Protein AF-A0A969PS67-F1 (afdb_monomer_lite)

pLDDT: mean 86.2, std 9.11, range [58.59, 96.81]

Foldseek 3Di:
DVVPPPVDDDDDDDDCPPPDPQSVQQVPDDDDWDDPDQQWTWDWGWGDDDPVIDIDIDIHGVVVVVVVVVVVVVLVVVLVVLLVVLVVDDDVVSVVSVVVQCPDPPRVVVDDDDPVD

Organism: NCBI:txid1237094

Secondary structure (DSSP, 8-state):
-GGGTTS--------TTS--HHHHHHHHS--PPEEEETTEEEEEEEESSGGG-EEEEEEE-HHHHHHHHHHHHHHHHHHHHHHHHHTTS-HHHHHHHHHHHHH-TTGGGT----TT-

Radius of gyration: 21.33 Å; chains: 1; bounding box: 45×31×58 Å

Sequence (117 aa):
RILQQTGGHYIIGERMHAGKKDVEEALSKRGRFQVIRENLHVKEAIVGDGEARKRYVIAYNPDEAARDRMKREQIVASIEAQIDALRQEANEAHHKKACALRAHPTYGKYVRQLKDG

Structure (mmCIF, N/CA/C/O backbone):
data_AF-A0A969PS67-F1
#
_entry.id   AF-A0A969PS67-F1
#
loop_
_atom_site.group_PDB
_atom_site.id
_atom_site.type_symbol
_atom_site.label_atom_id
_atom_site.label_alt_id
_atom_site.label_comp_id
_atom_site.label_asym_id
_atom_site.label_entity_id
_atom_site.label_seq_id
_atom_site.pdbx_PDB_ins_code
_atom_site.Cartn_x
_atom_site.Cartn_y
_atom_site.Cartn_z
_atom_site.occupancy
_atom_site.B_iso_or_equiv
_atom_site.auth_seq_id
_atom_site.auth_comp_id
_atom_site.auth_asym_id
_atom_site.auth_atom_id
_atom_site.pdbx_PDB_model_num
ATOM 1 N N . ARG A 1 1 ? -4.103 16.941 22.411 1.00 61.56 1 ARG A N 1
ATOM 2 C CA . ARG A 1 1 ? -5.185 16.104 21.831 1.00 61.56 1 ARG A CA 1
ATOM 3 C C . ARG A 1 1 ? -6.446 16.960 21.679 1.00 61.56 1 ARG A C 1
ATOM 5 O O . ARG A 1 1 ? -7.297 16.909 22.547 1.00 61.56 1 ARG A O 1
ATOM 12 N N . ILE A 1 2 ? -6.544 17.777 20.622 1.00 66.31 2 ILE A N 1
ATOM 13 C CA . ILE A 1 2 ? -7.639 18.763 20.456 1.00 66.31 2 ILE A CA 1
ATOM 14 C C . ILE A 1 2 ? -9.003 18.067 20.294 1.00 66.31 2 ILE A C 1
ATOM 16 O O . ILE A 1 2 ? -9.987 18.458 20.902 1.00 66.31 2 ILE A O 1
ATOM 20 N N . LEU A 1 3 ? -9.037 16.950 19.563 1.00 66.50 3 LEU A N 1
ATOM 21 C CA . LEU A 1 3 ? -10.275 16.247 19.201 1.00 66.50 3 LEU A CA 1
ATOM 22 C C . LEU A 1 3 ? -10.943 15.453 20.343 1.00 66.50 3 LEU A C 1
ATOM 24 O O . LEU A 1 3 ? -12.031 14.931 20.147 1.00 66.50 3 LEU A O 1
ATOM 28 N N . GLN A 1 4 ? -10.311 15.347 21.520 1.00 66.00 4 GLN A N 1
ATOM 29 C CA . GLN A 1 4 ? -10.876 14.670 22.706 1.00 66.00 4 GLN A CA 1
ATOM 30 C C . GLN A 1 4 ? -11.163 15.629 23.867 1.00 66.00 4 GLN A C 1
ATOM 32 O O . GLN A 1 4 ? -11.596 15.177 24.923 1.00 66.00 4 GLN A O 1
ATOM 37 N N . GLN A 1 5 ? -10.911 16.935 23.709 1.00 63.81 5 GLN A N 1
ATOM 38 C CA . GLN A 1 5 ? -10.979 17.898 24.818 1.00 63.81 5 GLN A CA 1
ATOM 39 C C . GLN A 1 5 ? -12.374 18.023 25.452 1.00 63.81 5 GLN A C 1
ATOM 41 O O . GLN A 1 5 ? -12.468 18.406 26.611 1.00 63.81 5 GLN A O 1
ATOM 46 N N . THR A 1 6 ? -13.438 17.655 24.736 1.00 67.94 6 THR A N 1
ATOM 47 C CA . THR A 1 6 ? -14.833 17.719 25.206 1.00 67.94 6 THR A CA 1
ATOM 48 C C . THR A 1 6 ? -15.482 16.345 25.405 1.00 67.94 6 THR A C 1
ATOM 50 O O . THR A 1 6 ? -16.703 16.243 25.450 1.00 67.94 6 THR A O 1
ATOM 53 N N . GLY A 1 7 ? -14.695 15.264 25.495 1.00 67.94 7 GLY A N 1
ATOM 54 C CA . GLY A 1 7 ? -15.232 13.907 25.694 1.00 67.94 7 GLY A CA 1
ATOM 55 C C . GLY A 1 7 ? -15.972 13.324 24.480 1.00 67.94 7 GLY A C 1
ATOM 56 O O . GLY A 1 7 ? -16.572 12.258 24.581 1.00 67.94 7 GLY A O 1
ATOM 57 N N . GLY A 1 8 ? -15.922 13.994 23.325 1.00 73.56 8 GLY A N 1
ATOM 58 C CA . GLY A 1 8 ? -16.515 13.506 22.084 1.00 73.56 8 GLY A CA 1
ATOM 59 C C . GLY A 1 8 ? -15.761 12.310 21.494 1.00 73.56 8 GLY A C 1
ATOM 60 O O . GLY A 1 8 ? -14.528 12.267 21.476 1.00 73.56 8 GLY A O 1
ATOM 61 N N . HIS A 1 9 ? -16.511 11.343 20.965 1.00 79.25 9 HIS A N 1
ATOM 62 C CA . HIS A 1 9 ? -15.962 10.284 20.122 1.00 79.25 9 HIS A CA 1
ATOM 63 C C . HIS A 1 9 ? -15.771 10.803 18.694 1.00 79.25 9 HIS A C 1
ATOM 65 O O . HIS A 1 9 ? -16.635 11.492 18.158 1.00 79.25 9 HIS A O 1
ATOM 71 N N . TYR A 1 10 ? -14.652 10.451 18.061 1.00 82.94 10 TYR A N 1
ATOM 72 C CA . TYR A 1 10 ? -14.362 10.830 16.682 1.00 82.94 10 TYR A CA 1
ATOM 73 C C . TYR A 1 10 ? -13.912 9.619 15.865 1.00 82.94 10 TYR A C 1
ATOM 75 O O . TYR A 1 10 ? -13.326 8.672 16.393 1.00 82.94 10 TYR A O 1
ATOM 83 N N . ILE A 1 11 ? -14.137 9.689 14.554 1.00 83.94 11 ILE A N 1
ATOM 84 C CA . ILE A 1 11 ? -13.549 8.788 13.561 1.00 83.94 11 ILE A CA 1
ATOM 85 C C . ILE A 1 11 ? -12.783 9.664 12.573 1.00 83.94 11 ILE A C 1
ATOM 87 O O . ILE A 1 11 ? -13.311 10.661 12.089 1.00 83.94 11 ILE A O 1
ATOM 91 N N . ILE A 1 12 ? -11.529 9.311 12.292 1.00 85.88 12 ILE A N 1
ATOM 92 C CA . ILE A 1 12 ? -10.685 10.002 11.311 1.00 85.88 12 ILE A CA 1
ATOM 93 C C . ILE A 1 12 ? -10.281 8.996 10.243 1.00 85.88 12 ILE A C 1
ATOM 95 O O . ILE A 1 12 ? -9.854 7.886 10.562 1.00 85.88 12 ILE A O 1
ATOM 99 N N . GLY A 1 13 ? -10.385 9.406 8.981 1.00 86.81 13 GLY A N 1
ATOM 100 C CA . GLY A 1 13 ? -9.782 8.682 7.870 1.00 86.81 13 GLY A CA 1
ATOM 101 C C . GLY A 1 13 ? -8.287 8.981 7.784 1.00 86.81 13 GLY A C 1
ATOM 102 O O . GLY A 1 13 ? -7.890 10.138 7.661 1.00 86.81 13 GLY A O 1
ATOM 103 N N . GLU A 1 14 ? -7.457 7.943 7.822 1.00 86.69 14 GLU A N 1
ATOM 104 C CA . GLU A 1 14 ? -6.014 8.040 7.589 1.00 86.69 14 GLU A CA 1
ATOM 105 C C . GLU A 1 14 ? -5.662 7.356 6.265 1.00 86.69 14 GLU A C 1
ATOM 107 O O . GLU A 1 14 ? -6.161 6.270 5.960 1.00 86.69 14 GLU A O 1
ATOM 112 N N . ARG A 1 15 ? -4.784 7.974 5.465 1.00 87.06 15 ARG A N 1
ATOM 113 C CA . ARG A 1 15 ? -4.262 7.315 4.256 1.00 87.06 15 ARG A CA 1
ATOM 114 C C . ARG A 1 15 ? -3.363 6.152 4.676 1.00 87.06 15 ARG A C 1
ATOM 116 O O . ARG A 1 15 ? -2.468 6.348 5.493 1.00 87.06 15 ARG A O 1
ATOM 123 N N . MET A 1 16 ? -3.530 4.982 4.056 1.00 85.62 16 MET A N 1
ATOM 124 C CA . MET A 1 16 ? -2.707 3.798 4.362 1.00 85.62 16 MET A CA 1
ATOM 125 C C . MET A 1 16 ? -1.204 4.060 4.173 1.00 85.62 16 MET A C 1
ATOM 127 O O . MET A 1 16 ? -0.392 3.627 4.980 1.00 85.62 16 MET A O 1
ATOM 131 N N . HIS A 1 17 ? -0.837 4.843 3.154 1.00 83.00 17 HIS A N 1
ATOM 132 C CA . HIS A 1 17 ? 0.548 5.224 2.854 1.00 83.00 17 HIS A CA 1
ATOM 133 C C . HIS A 1 17 ? 0.893 6.645 3.332 1.00 83.00 17 HIS A C 1
ATOM 135 O O . HIS A 1 17 ? 1.569 7.396 2.634 1.00 83.00 17 HIS A O 1
ATOM 141 N N . ALA A 1 18 ? 0.392 7.057 4.500 1.00 82.62 18 ALA A N 1
ATOM 142 C CA . ALA A 1 18 ? 0.681 8.383 5.056 1.00 82.62 18 ALA A CA 1
ATOM 143 C C . ALA A 1 18 ? 2.112 8.542 5.613 1.00 82.62 18 ALA A C 1
ATOM 145 O O . ALA A 1 18 ? 2.480 9.662 5.960 1.00 82.62 18 ALA A O 1
ATOM 146 N N . GLY A 1 19 ? 2.891 7.459 5.746 1.00 83.50 19 GLY A N 1
ATOM 147 C CA . GLY A 1 19 ? 4.216 7.475 6.391 1.00 83.50 19 GLY A CA 1
ATOM 148 C C . GLY A 1 19 ? 4.162 7.726 7.905 1.00 83.50 19 GLY A C 1
ATOM 149 O O . GLY A 1 19 ? 5.135 8.168 8.512 1.00 83.50 19 GLY A O 1
ATOM 150 N N . LYS A 1 20 ? 2.994 7.511 8.523 1.00 87.75 20 LYS A N 1
ATOM 151 C CA . LYS A 1 20 ? 2.795 7.633 9.971 1.00 87.75 20 LYS A CA 1
ATOM 152 C C . LYS A 1 20 ? 3.065 6.280 10.625 1.00 87.75 20 LYS A C 1
ATOM 154 O O . LYS A 1 20 ? 2.380 5.312 10.299 1.00 87.75 20 LYS A O 1
ATOM 159 N N . LYS A 1 21 ? 3.968 6.248 11.612 1.00 87.81 21 LYS A N 1
ATOM 160 C CA . LYS A 1 21 ? 4.327 5.029 12.363 1.00 87.81 21 LYS A CA 1
ATOM 161 C C . LYS A 1 21 ? 3.105 4.288 12.917 1.00 87.81 21 LYS A C 1
ATOM 163 O O . LYS A 1 21 ? 2.999 3.082 12.743 1.00 87.81 21 LYS A O 1
ATOM 168 N N . ASP A 1 22 ? 2.144 5.012 13.494 1.00 87.94 22 ASP A N 1
ATOM 169 C CA . ASP A 1 22 ? 0.931 4.405 14.059 1.00 87.94 22 ASP A CA 1
ATOM 170 C C . ASP A 1 22 ? 0.075 3.683 12.999 1.00 87.94 22 ASP A C 1
ATOM 172 O O . ASP A 1 22 ? -0.522 2.646 13.277 1.00 87.94 22 ASP A O 1
ATOM 176 N N . VAL A 1 23 ? 0.012 4.222 11.774 1.00 88.50 23 VAL A N 1
ATOM 177 C CA . VAL A 1 23 ? -0.745 3.615 10.665 1.00 88.50 23 VAL A CA 1
ATOM 178 C C . VAL A 1 23 ? -0.031 2.358 10.170 1.00 88.50 23 VAL A C 1
ATOM 180 O O . VAL A 1 23 ? -0.674 1.335 9.950 1.00 88.50 23 VAL A O 1
ATOM 183 N N . GLU A 1 24 ? 1.294 2.410 10.044 1.00 90.06 24 GLU A N 1
ATOM 184 C CA . GLU A 1 24 ? 2.114 1.255 9.663 1.00 90.06 24 GLU A CA 1
ATOM 185 C C . GLU A 1 24 ?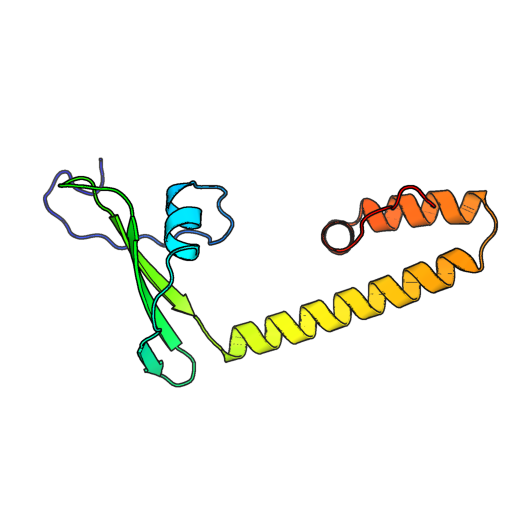 2.027 0.130 10.703 1.00 90.06 24 GLU A C 1
ATOM 187 O O . GLU A 1 24 ? 1.860 -1.039 10.339 1.00 90.06 24 GLU A O 1
ATOM 192 N N . GLU A 1 25 ? 2.051 0.470 11.996 1.00 90.81 25 GLU A N 1
ATOM 193 C CA . GLU A 1 25 ? 1.851 -0.495 13.078 1.00 90.81 25 GLU A CA 1
ATOM 194 C C . GLU A 1 25 ? 0.450 -1.116 13.004 1.00 90.81 25 GLU A C 1
ATOM 196 O O . GLU A 1 25 ? 0.322 -2.340 13.049 1.00 90.81 25 GLU A O 1
ATOM 201 N N . ALA A 1 26 ? -0.600 -0.304 12.828 1.00 90.94 26 ALA A N 1
ATOM 202 C CA . ALA A 1 26 ? -1.970 -0.800 12.696 1.00 90.94 26 ALA A CA 1
ATOM 203 C C . ALA A 1 26 ? -2.111 -1.793 11.531 1.00 90.94 26 ALA A C 1
ATOM 205 O O . ALA A 1 26 ? -2.701 -2.864 11.699 1.00 90.94 26 ALA A O 1
ATOM 206 N N . LEU A 1 27 ? -1.551 -1.460 10.362 1.00 90.62 27 LEU A N 1
ATOM 207 C CA . LEU A 1 27 ? -1.587 -2.311 9.169 1.00 90.62 27 LEU A CA 1
ATOM 208 C C . LEU A 1 27 ? -0.807 -3.619 9.367 1.00 90.62 27 LEU A C 1
ATOM 210 O O . LEU A 1 27 ? -1.255 -4.668 8.898 1.00 90.62 27 LEU A O 1
ATOM 214 N N . SER A 1 28 ? 0.303 -3.576 10.109 1.00 90.31 28 SER A N 1
ATOM 215 C CA . SER A 1 28 ? 1.158 -4.738 10.389 1.00 90.31 28 SER A CA 1
ATOM 216 C C . SER A 1 28 ? 0.551 -5.717 11.400 1.00 90.31 28 SER A C 1
ATOM 218 O O . SER A 1 28 ? 0.940 -6.887 11.440 1.00 90.31 28 SER A O 1
ATOM 220 N N . LYS A 1 29 ? -0.419 -5.289 12.221 1.00 90.19 29 LYS A N 1
ATOM 221 C CA . LYS A 1 29 ? -1.063 -6.184 13.194 1.00 90.19 29 LYS A CA 1
ATOM 222 C C . LYS A 1 29 ? -1.878 -7.263 12.490 1.00 90.19 29 LYS A C 1
ATOM 224 O O . LYS A 1 29 ? -2.874 -6.997 11.812 1.00 90.19 29 LYS A O 1
ATOM 229 N N . ARG A 1 30 ? -1.470 -8.518 12.688 1.00 89.31 30 ARG A N 1
ATOM 230 C CA . ARG A 1 30 ? -2.215 -9.699 12.237 1.00 89.31 30 ARG A CA 1
ATOM 231 C C . ARG A 1 30 ? -3.579 -9.775 12.928 1.00 89.31 30 ARG A C 1
ATOM 233 O O . ARG A 1 30 ? -3.702 -9.458 14.106 1.00 89.31 30 ARG A O 1
ATOM 240 N N . GLY A 1 31 ? -4.591 -10.231 12.203 1.00 89.31 31 GLY A N 1
ATOM 241 C CA . GLY A 1 31 ? -5.941 -10.403 12.730 1.00 89.31 31 GLY A CA 1
ATOM 242 C C . GLY A 1 31 ? -6.907 -10.812 11.628 1.00 89.31 31 GLY A C 1
ATOM 243 O O . GLY A 1 31 ? -6.628 -10.599 10.447 1.00 89.31 31 GLY A O 1
ATOM 244 N N . ARG A 1 32 ? -8.026 -11.423 12.017 1.00 93.31 32 ARG A N 1
ATOM 245 C CA . ARG A 1 32 ? -9.071 -11.840 11.077 1.00 93.31 32 ARG A CA 1
ATOM 246 C C . ARG A 1 32 ? -9.926 -10.639 10.689 1.00 93.31 32 ARG A C 1
ATOM 248 O O . ARG A 1 32 ? -10.249 -9.811 11.538 1.00 93.31 32 ARG A O 1
ATOM 255 N N . PHE A 1 33 ? -10.295 -10.573 9.417 1.00 94.62 33 PHE A N 1
ATOM 256 C CA . PHE A 1 33 ? -11.316 -9.645 8.955 1.00 94.62 33 PHE A CA 1
ATOM 257 C C . PHE A 1 33 ? -12.702 -10.242 9.199 1.00 94.62 33 PHE A C 1
ATOM 259 O O . PHE A 1 33 ? -12.924 -11.426 8.952 1.00 94.62 33 PHE A O 1
ATOM 266 N N . GLN A 1 34 ? -13.626 -9.415 9.671 1.00 95.25 34 GLN A N 1
ATOM 267 C CA . GLN A 1 34 ? -15.048 -9.719 9.714 1.00 95.25 34 GLN A CA 1
ATOM 268 C C . GLN A 1 34 ? -15.691 -9.251 8.410 1.00 95.25 34 GLN A C 1
ATOM 270 O O . GLN A 1 34 ? -15.474 -8.118 7.978 1.00 95.25 34 GLN A O 1
ATOM 275 N N . VAL A 1 35 ? -16.471 -10.124 7.779 1.00 95.12 35 VAL A N 1
ATOM 276 C CA . VAL A 1 35 ? -17.211 -9.805 6.555 1.00 95.12 35 VAL A CA 1
ATOM 277 C C . VAL A 1 35 ? -18.505 -9.110 6.963 1.00 95.12 35 VAL A C 1
ATOM 279 O O . VAL A 1 35 ? -19.383 -9.738 7.546 1.00 95.12 35 VAL A O 1
ATOM 282 N N . ILE A 1 36 ? -18.606 -7.806 6.702 1.00 94.31 36 ILE A N 1
ATOM 283 C CA . ILE A 1 36 ? -19.835 -7.035 6.952 1.00 94.31 36 ILE A CA 1
ATOM 284 C C . ILE A 1 36 ? -20.747 -7.114 5.727 1.00 94.31 36 ILE A C 1
ATOM 286 O O . ILE A 1 36 ? -21.962 -7.237 5.849 1.00 94.31 36 ILE A O 1
ATOM 290 N N . ARG A 1 37 ? -20.138 -7.029 4.541 1.00 93.25 37 ARG A N 1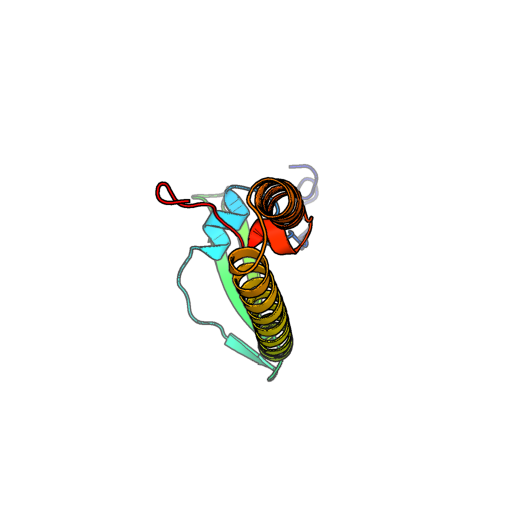
ATOM 291 C CA . ARG A 1 37 ? -20.747 -7.227 3.222 1.00 93.25 37 ARG A CA 1
ATOM 292 C C . ARG A 1 37 ? -19.716 -7.890 2.315 1.00 93.25 37 ARG A C 1
ATOM 294 O O . ARG A 1 37 ? -18.528 -7.857 2.630 1.00 93.25 37 ARG A O 1
ATOM 301 N N . GLU A 1 38 ? -20.156 -8.412 1.177 1.00 90.25 38 GLU A N 1
ATOM 302 C CA . GLU A 1 38 ? -19.276 -9.026 0.168 1.00 90.25 38 GLU A CA 1
ATOM 303 C C . GLU A 1 38 ? -18.127 -8.096 -0.254 1.00 90.25 38 GLU A C 1
ATOM 305 O O . GLU A 1 38 ? -16.993 -8.534 -0.398 1.00 90.25 38 GLU A O 1
ATOM 310 N N . ASN A 1 39 ? -18.393 -6.790 -0.343 1.00 91.50 39 ASN A N 1
ATOM 311 C CA . ASN A 1 39 ? -17.421 -5.766 -0.724 1.00 91.50 39 ASN A CA 1
ATOM 312 C C . ASN A 1 39 ? -16.803 -5.000 0.465 1.00 91.50 39 ASN A C 1
ATOM 314 O O . ASN A 1 39 ? -16.115 -3.997 0.262 1.00 91.50 39 ASN A O 1
ATOM 318 N N . LEU A 1 40 ? -17.065 -5.413 1.713 1.00 94.50 40 LEU A N 1
ATOM 319 C CA . LEU A 1 40 ? -16.582 -4.707 2.901 1.00 94.50 40 LEU A CA 1
ATOM 320 C C . LEU A 1 40 ? -16.203 -5.666 4.027 1.00 94.50 40 LEU A C 1
ATOM 322 O O . LEU A 1 40 ? -17.040 -6.164 4.786 1.00 94.50 40 LEU A O 1
ATOM 326 N N . HIS A 1 41 ? -14.900 -5.848 4.173 1.00 94.81 41 HIS A N 1
ATOM 327 C CA . HIS A 1 41 ? -14.270 -6.613 5.232 1.00 94.81 41 HIS A CA 1
ATOM 328 C C . HIS A 1 41 ? -13.620 -5.654 6.227 1.00 94.81 41 HIS A C 1
ATOM 330 O O . HIS A 1 41 ? -12.895 -4.743 5.833 1.00 94.81 41 HIS A O 1
ATOM 336 N N . VAL A 1 42 ? -13.837 -5.854 7.523 1.00 95.25 42 VAL A N 1
ATOM 337 C CA . VAL A 1 42 ? -13.334 -4.948 8.562 1.00 95.25 42 VAL A CA 1
ATOM 338 C C . VAL A 1 42 ? -12.475 -5.698 9.571 1.00 95.25 42 VAL A C 1
ATOM 340 O O . VAL A 1 42 ? -12.844 -6.771 10.040 1.00 95.25 42 VAL A O 1
ATOM 343 N N . LYS A 1 43 ? -11.322 -5.132 9.924 1.00 94.38 43 LYS A N 1
ATOM 344 C CA . LYS A 1 43 ? -10.448 -5.625 10.994 1.00 94.38 43 LYS A CA 1
ATOM 345 C C . LYS A 1 43 ? -10.148 -4.498 11.967 1.00 94.38 43 LYS A C 1
ATOM 347 O O . LYS A 1 43 ? -9.847 -3.381 11.554 1.00 94.38 43 LYS A O 1
ATOM 352 N N . GLU A 1 44 ? -10.153 -4.811 13.252 1.00 93.38 44 GLU A N 1
ATOM 353 C CA . GLU A 1 44 ? -9.732 -3.872 14.286 1.00 93.38 44 GLU A CA 1
ATOM 354 C C . GLU A 1 44 ? -8.269 -4.095 14.672 1.00 93.38 44 GLU A C 1
ATOM 356 O O . GLU A 1 44 ? -7.812 -5.231 14.810 1.00 93.38 44 GLU A O 1
ATOM 361 N N . ALA A 1 45 ? -7.535 -3.001 14.855 1.00 92.81 45 ALA A N 1
ATOM 362 C CA . ALA A 1 45 ? -6.163 -3.003 15.343 1.00 92.81 45 ALA A CA 1
ATOM 363 C C . ALA A 1 45 ? -6.010 -1.940 16.434 1.00 92.81 45 ALA A C 1
ATOM 365 O O . ALA A 1 45 ? -6.412 -0.794 16.259 1.00 92.81 45 ALA A O 1
ATOM 366 N N . ILE A 1 46 ? -5.422 -2.311 17.569 1.00 91.00 46 ILE A N 1
ATOM 367 C CA . ILE A 1 46 ? -5.127 -1.379 18.662 1.00 91.00 46 ILE A CA 1
ATOM 368 C C . ILE A 1 46 ? -3.628 -1.094 18.642 1.00 91.00 46 ILE A C 1
ATOM 370 O O . ILE A 1 46 ? -2.831 -2.031 18.681 1.00 91.00 46 ILE A O 1
ATOM 374 N N . VAL A 1 47 ? -3.256 0.181 18.565 1.00 89.94 47 VAL A N 1
ATOM 375 C CA . VAL A 1 47 ? -1.870 0.669 18.492 1.00 89.94 47 VAL A CA 1
ATOM 376 C C . VAL A 1 47 ? -1.518 1.444 19.758 1.00 89.94 47 VAL A C 1
ATOM 378 O O . VAL A 1 47 ? -2.305 2.285 20.202 1.00 89.94 47 VAL A O 1
ATOM 381 N N . GLY A 1 48 ? -0.332 1.175 20.306 1.00 85.81 48 GLY A N 1
ATOM 382 C CA . GLY A 1 48 ? 0.149 1.730 21.572 1.00 85.81 48 GLY A CA 1
ATOM 383 C C . GLY A 1 48 ? -0.416 1.050 22.825 1.00 85.81 48 GLY A C 1
ATOM 384 O O . GLY A 1 48 ? -1.313 0.207 22.753 1.00 85.81 48 GLY A O 1
ATOM 385 N N . ASP A 1 49 ? 0.105 1.472 23.977 1.00 79.38 49 ASP A N 1
ATOM 386 C CA . ASP A 1 49 ? -0.167 0.881 25.290 1.00 79.38 49 ASP A CA 1
ATOM 387 C C . ASP A 1 49 ? -0.912 1.847 26.233 1.00 79.38 49 ASP A C 1
ATOM 389 O O . ASP A 1 49 ? -0.897 3.071 26.063 1.00 79.38 49 ASP A O 1
ATOM 393 N N . GLY A 1 50 ? -1.576 1.286 27.250 1.00 78.75 50 GLY A N 1
ATOM 394 C CA . GLY A 1 50 ? -2.253 2.042 28.313 1.00 78.75 50 GLY A CA 1
ATOM 395 C C . GLY A 1 50 ? -3.430 2.912 27.842 1.00 78.75 50 GLY A C 1
ATOM 396 O O . GLY A 1 50 ? -4.093 2.620 26.845 1.00 78.75 50 GLY A O 1
ATOM 397 N N . GLU A 1 51 ? -3.695 4.007 28.565 1.00 74.94 51 GLU A N 1
ATOM 398 C CA . GLU A 1 51 ? -4.743 4.999 28.240 1.00 74.94 51 GLU A CA 1
ATOM 399 C C . GLU A 1 51 ? -4.508 5.726 26.907 1.00 74.94 51 GLU A C 1
ATOM 401 O O . GLU A 1 51 ? -5.423 6.324 26.332 1.00 74.94 51 GLU A O 1
ATOM 406 N N . ALA A 1 52 ? -3.281 5.680 26.384 1.00 78.25 52 ALA A N 1
ATOM 407 C CA . ALA A 1 52 ? -2.935 6.364 25.151 1.00 78.25 52 ALA A CA 1
ATOM 408 C C . ALA A 1 52 ? -3.273 5.565 23.881 1.00 78.25 52 ALA A C 1
ATOM 410 O O . ALA A 1 52 ? -3.151 6.129 22.787 1.00 78.25 52 ALA A O 1
ATOM 411 N N . ARG A 1 53 ? -3.715 4.306 24.014 1.00 84.94 53 ARG A N 1
ATOM 412 C CA . ARG A 1 53 ? -3.973 3.399 22.890 1.00 84.94 53 ARG A CA 1
ATOM 413 C C . ARG A 1 53 ? -4.988 3.960 21.893 1.00 84.94 53 ARG A C 1
ATOM 415 O O . ARG A 1 53 ? -6.023 4.516 22.265 1.00 84.94 53 ARG A O 1
ATOM 422 N N . LYS A 1 54 ? -4.708 3.774 20.605 1.00 87.50 54 LYS A N 1
ATOM 423 C CA . LYS A 1 54 ? -5.576 4.183 19.494 1.00 87.50 54 LYS A CA 1
ATOM 424 C C . LYS A 1 54 ? -6.202 2.953 18.855 1.00 87.50 54 LYS A C 1
ATOM 426 O O . LYS A 1 54 ? -5.499 2.004 18.513 1.00 87.50 54 LYS A O 1
ATOM 431 N N . ARG A 1 55 ? -7.522 2.979 18.667 1.00 89.62 55 ARG A N 1
ATOM 432 C CA . ARG A 1 55 ? -8.253 1.954 17.914 1.00 89.62 55 ARG A CA 1
ATOM 433 C C . ARG A 1 55 ? -8.317 2.363 16.447 1.00 89.62 55 ARG A C 1
ATOM 435 O O . ARG A 1 55 ? -8.872 3.406 16.118 1.00 89.62 55 ARG A O 1
ATOM 442 N N . TYR A 1 56 ? -7.764 1.522 15.588 1.00 91.19 56 TYR A N 1
ATOM 443 C CA . TYR A 1 56 ? -7.851 1.613 14.141 1.00 91.19 56 TYR A CA 1
ATOM 444 C C . TYR A 1 56 ? -8.862 0.598 13.622 1.00 91.19 56 TYR A C 1
ATOM 446 O O . TYR A 1 56 ? -8.884 -0.558 14.048 1.00 91.19 56 TYR A O 1
ATOM 454 N N . VAL A 1 57 ? -9.673 1.042 12.669 1.00 92.19 57 VAL A N 1
ATOM 455 C CA . VAL A 1 57 ? -10.602 0.200 11.921 1.00 92.19 57 VAL A CA 1
ATOM 456 C C . VAL A 1 57 ? -10.093 0.144 10.487 1.00 92.19 57 VAL A C 1
ATOM 458 O O . VAL A 1 57 ? -10.067 1.154 9.788 1.00 92.19 57 VAL A O 1
ATOM 461 N N . ILE A 1 58 ? -9.635 -1.029 10.068 1.00 92.50 58 ILE A N 1
ATOM 462 C CA . ILE A 1 58 ? -9.106 -1.272 8.729 1.00 92.50 58 ILE A CA 1
ATOM 463 C C . ILE A 1 58 ? -10.245 -1.825 7.886 1.00 92.50 58 ILE A C 1
ATOM 465 O O . ILE A 1 58 ? -10.695 -2.947 8.117 1.00 92.50 58 ILE A O 1
ATOM 469 N N . ALA A 1 59 ? -10.691 -1.037 6.914 1.00 92.31 59 ALA A N 1
ATOM 470 C CA . ALA A 1 59 ? -11.662 -1.452 5.913 1.00 92.31 59 ALA A CA 1
ATOM 471 C C . ALA A 1 59 ? -10.932 -1.958 4.663 1.00 92.31 59 ALA A C 1
ATOM 473 O O . ALA A 1 59 ? -10.109 -1.252 4.081 1.00 92.31 59 ALA A O 1
ATOM 474 N N . TYR A 1 60 ? -11.235 -3.187 4.264 1.00 92.94 60 TYR A N 1
ATOM 475 C CA . TYR A 1 60 ? -10.730 -3.843 3.069 1.00 92.94 60 TYR A CA 1
ATOM 476 C C . TYR A 1 60 ? -11.899 -4.132 2.129 1.00 92.94 60 TYR A C 1
ATOM 478 O O . TYR A 1 60 ? -12.877 -4.763 2.527 1.00 92.94 60 TYR A O 1
ATOM 486 N N . ASN A 1 61 ? -11.793 -3.669 0.886 1.00 94.31 61 ASN A N 1
ATOM 487 C CA . ASN A 1 61 ? -12.756 -3.962 -0.168 1.00 94.31 61 ASN A CA 1
ATOM 488 C C . ASN A 1 61 ? -12.111 -4.953 -1.157 1.00 94.31 61 ASN A C 1
ATOM 490 O O . ASN A 1 61 ? -11.175 -4.555 -1.859 1.00 94.31 61 ASN A O 1
ATOM 494 N N . PRO A 1 62 ? -12.561 -6.223 -1.209 1.00 93.94 62 PRO A N 1
ATOM 495 C CA . PRO A 1 62 ? -11.977 -7.229 -2.095 1.00 93.94 62 PRO A CA 1
ATOM 496 C C . PRO A 1 62 ? -12.130 -6.889 -3.585 1.00 93.94 62 PRO A C 1
ATOM 498 O O . PRO A 1 62 ? -11.200 -7.143 -4.350 1.00 93.94 62 PRO A O 1
ATOM 501 N N . ASP A 1 63 ? -13.228 -6.253 -3.998 1.00 94.44 63 ASP A N 1
ATOM 502 C CA . ASP A 1 63 ? -13.476 -5.902 -5.404 1.00 94.44 63 ASP A CA 1
ATOM 503 C C . ASP A 1 63 ? -12.536 -4.795 -5.885 1.00 94.44 63 ASP A C 1
ATOM 505 O O . ASP A 1 63 ? -12.012 -4.833 -7.000 1.00 94.44 63 ASP A O 1
ATOM 509 N N . GLU A 1 64 ? -12.316 -3.783 -5.040 1.00 93.50 64 GLU A N 1
ATOM 510 C CA . GLU A 1 64 ? -11.339 -2.728 -5.324 1.00 93.50 64 GLU A CA 1
ATOM 511 C C . GLU A 1 64 ? -9.921 -3.304 -5.320 1.00 93.50 64 GLU A C 1
ATOM 513 O O . GLU A 1 64 ? -9.137 -3.021 -6.219 1.00 93.50 64 GLU A O 1
ATOM 518 N N . ALA A 1 65 ? -9.611 -4.201 -4.379 1.00 93.25 65 ALA A N 1
ATOM 519 C CA . ALA A 1 65 ? -8.311 -4.860 -4.329 1.00 93.25 65 ALA A CA 1
ATOM 520 C C . ALA A 1 65 ? -8.033 -5.721 -5.574 1.00 93.25 65 ALA A C 1
ATOM 522 O O . ALA A 1 65 ? -6.892 -5.766 -6.044 1.00 93.25 65 ALA A O 1
ATOM 523 N N . ALA A 1 66 ? -9.053 -6.387 -6.124 1.00 95.38 66 ALA A N 1
ATOM 524 C CA . ALA A 1 66 ? -8.950 -7.128 -7.377 1.00 95.38 66 ALA A CA 1
ATOM 525 C C . ALA A 1 66 ? -8.698 -6.187 -8.566 1.00 95.38 66 ALA A C 1
ATOM 527 O O . ALA A 1 66 ? -7.776 -6.425 -9.349 1.00 95.38 66 ALA A O 1
ATOM 528 N N . ARG A 1 67 ? -9.438 -5.075 -8.661 1.00 95.50 67 ARG A N 1
ATOM 529 C CA . ARG A 1 67 ? -9.222 -4.045 -9.694 1.00 95.50 67 ARG A CA 1
ATOM 530 C C . ARG A 1 67 ? -7.822 -3.433 -9.612 1.00 95.50 67 ARG A C 1
ATOM 532 O O . ARG A 1 67 ? -7.129 -3.340 -10.626 1.00 95.50 67 ARG A O 1
ATOM 539 N N . ASP A 1 68 ? -7.362 -3.105 -8.409 1.00 94.19 68 ASP A N 1
ATOM 540 C CA . ASP A 1 68 ? -6.006 -2.616 -8.162 1.00 94.19 68 ASP A CA 1
ATOM 541 C C . ASP A 1 68 ? -4.941 -3.655 -8.531 1.00 94.19 68 ASP A C 1
ATOM 543 O O . ASP A 1 68 ? -3.875 -3.301 -9.040 1.00 94.19 68 ASP A O 1
ATOM 547 N N . ARG A 1 69 ? -5.199 -4.949 -8.301 1.00 95.12 69 ARG A N 1
ATOM 548 C CA . ARG A 1 69 ? -4.304 -6.032 -8.734 1.00 95.12 69 ARG A CA 1
ATOM 549 C C . ARG A 1 69 ? -4.190 -6.076 -10.256 1.00 95.12 69 ARG A C 1
ATOM 551 O O . ARG A 1 69 ? -3.072 -6.010 -10.756 1.00 95.12 69 ARG A O 1
ATOM 558 N N . MET A 1 70 ? -5.314 -6.104 -10.971 1.00 96.81 70 MET A N 1
ATOM 559 C CA . MET A 1 70 ? -5.330 -6.128 -12.439 1.00 96.81 70 MET A CA 1
ATOM 560 C C . MET A 1 70 ? -4.605 -4.917 -13.031 1.00 96.81 70 MET A C 1
ATOM 562 O O . MET A 1 70 ? -3.798 -5.045 -13.948 1.00 96.81 70 MET A O 1
ATOM 566 N N . LYS A 1 71 ? -4.833 -3.726 -12.469 1.00 95.25 71 LYS A N 1
ATOM 567 C CA . LYS A 1 71 ? -4.147 -2.508 -12.907 1.00 95.25 71 LYS A CA 1
ATOM 568 C C . LYS A 1 71 ? -2.637 -2.591 -12.686 1.00 95.25 71 LYS A C 1
ATOM 570 O O . LYS A 1 71 ? -1.867 -2.165 -13.544 1.00 95.25 71 LYS A O 1
ATOM 575 N N . ARG A 1 72 ? -2.199 -3.142 -11.549 1.00 94.75 72 ARG A N 1
ATOM 576 C CA . ARG A 1 72 ? -0.772 -3.379 -11.286 1.00 94.75 72 ARG A CA 1
ATOM 577 C C . ARG A 1 72 ? -0.172 -4.378 -12.267 1.00 94.75 72 ARG A C 1
ATOM 579 O O . ARG A 1 72 ? 0.914 -4.117 -12.765 1.00 94.75 72 ARG A O 1
ATOM 586 N N . GLU A 1 73 ? -0.872 -5.462 -12.578 1.00 96.25 73 GLU A N 1
ATOM 587 C CA . GLU A 1 73 ? -0.429 -6.451 -13.570 1.00 96.25 73 GLU A CA 1
ATOM 588 C C . GLU A 1 73 ? -0.257 -5.823 -14.958 1.00 96.25 73 GLU A C 1
ATOM 590 O O . GLU A 1 73 ? 0.779 -6.009 -15.586 1.00 96.25 73 GLU A O 1
ATOM 595 N N . GLN A 1 74 ? -1.207 -4.996 -15.401 1.00 96.00 74 GLN A N 1
ATOM 596 C CA . GLN A 1 74 ? -1.099 -4.263 -16.669 1.00 96.00 74 GLN A CA 1
ATOM 597 C C . GLN A 1 74 ? 0.091 -3.296 -16.692 1.00 96.00 74 GLN A C 1
ATOM 599 O O . GLN A 1 74 ? 0.788 -3.184 -17.700 1.00 96.00 74 GLN A O 1
ATOM 604 N N . ILE A 1 75 ? 0.336 -2.595 -15.580 1.00 94.38 75 ILE A N 1
ATOM 605 C CA . ILE A 1 75 ? 1.498 -1.712 -15.440 1.00 94.38 75 ILE A CA 1
ATOM 606 C C . ILE A 1 75 ? 2.793 -2.521 -15.552 1.00 94.38 75 ILE A C 1
ATOM 608 O O . ILE A 1 75 ? 3.685 -2.116 -16.289 1.00 94.38 75 ILE A O 1
ATOM 612 N N . VAL A 1 76 ? 2.888 -3.656 -14.855 1.00 95.06 76 VAL A N 1
ATOM 613 C CA . VAL A 1 76 ? 4.069 -4.528 -14.900 1.00 95.06 76 VAL A CA 1
ATOM 614 C C . VAL A 1 76 ? 4.295 -5.064 -16.313 1.00 95.06 76 VAL A C 1
ATOM 616 O O . VAL A 1 76 ? 5.393 -4.898 -16.829 1.00 95.06 76 VAL A O 1
ATOM 619 N N . ALA A 1 77 ? 3.262 -5.572 -16.986 1.00 95.75 77 ALA A N 1
ATOM 620 C CA . ALA A 1 77 ? 3.376 -6.064 -18.361 1.00 95.75 77 ALA A CA 1
ATOM 621 C C . ALA A 1 77 ? 3.838 -4.969 -19.346 1.00 95.75 77 ALA A C 1
ATOM 623 O O . ALA A 1 77 ? 4.678 -5.206 -20.212 1.00 95.75 77 ALA A O 1
ATOM 624 N N . SER A 1 78 ? 3.331 -3.739 -19.196 1.00 93.62 78 SER A N 1
ATOM 625 C CA . SER A 1 78 ? 3.772 -2.583 -19.993 1.00 93.62 78 SER A CA 1
ATOM 626 C C . SER A 1 78 ? 5.243 -2.230 -19.745 1.00 93.62 78 SER A C 1
ATOM 628 O O . SER A 1 78 ? 5.964 -1.854 -20.670 1.00 93.62 78 SER A O 1
ATOM 630 N N . ILE A 1 79 ? 5.697 -2.346 -18.496 1.00 93.00 79 ILE A N 1
ATOM 631 C CA . ILE A 1 79 ? 7.091 -2.113 -18.116 1.00 93.00 79 ILE A CA 1
ATOM 632 C C . ILE A 1 79 ? 7.993 -3.204 -18.692 1.00 93.00 79 ILE A C 1
ATOM 634 O O . ILE A 1 79 ? 9.031 -2.872 -19.253 1.00 93.00 79 ILE A O 1
ATOM 638 N N . GLU A 1 80 ? 7.603 -4.474 -18.588 1.00 92.25 80 GLU A N 1
ATOM 639 C CA . GLU A 1 80 ? 8.347 -5.609 -19.146 1.00 92.25 80 GLU A CA 1
ATOM 640 C C . GLU A 1 80 ? 8.534 -5.450 -20.659 1.00 92.25 80 GLU A C 1
ATOM 642 O O . GLU A 1 80 ? 9.665 -5.483 -21.140 1.00 92.25 80 GLU A O 1
ATOM 647 N N . ALA A 1 81 ? 7.460 -5.138 -21.393 1.00 91.44 81 ALA A N 1
ATOM 648 C CA . ALA A 1 81 ? 7.531 -4.886 -22.831 1.00 91.44 81 ALA A CA 1
ATOM 649 C C . ALA A 1 81 ? 8.452 -3.702 -23.182 1.00 91.44 81 ALA A C 1
ATOM 651 O O . ALA A 1 81 ? 9.209 -3.763 -24.152 1.00 91.44 81 ALA A O 1
ATOM 652 N N . GLN A 1 82 ? 8.419 -2.624 -22.390 1.00 89.06 82 GLN A N 1
ATOM 653 C CA . GLN A 1 82 ? 9.333 -1.496 -22.575 1.00 89.06 82 GLN A CA 1
ATOM 654 C C . GLN A 1 82 ? 10.785 -1.893 -22.298 1.00 89.06 82 GLN A C 1
ATOM 656 O O . GLN A 1 82 ? 11.657 -1.511 -23.069 1.00 89.06 82 GLN A O 1
ATOM 661 N N . ILE A 1 83 ? 11.055 -2.668 -21.245 1.00 88.19 83 ILE A N 1
ATOM 662 C CA . ILE A 1 83 ? 12.403 -3.156 -20.924 1.00 88.19 83 ILE A CA 1
ATOM 663 C C . ILE A 1 83 ? 12.938 -4.061 -22.039 1.00 88.19 83 ILE A C 1
ATOM 665 O O . ILE A 1 83 ? 14.096 -3.920 -22.432 1.00 88.19 83 ILE A O 1
ATOM 669 N N . ASP A 1 84 ? 12.114 -4.947 -22.593 1.00 87.94 84 ASP A N 1
ATOM 670 C CA . ASP A 1 84 ? 12.531 -5.808 -23.701 1.00 87.94 84 ASP A CA 1
ATOM 671 C C . ASP A 1 84 ? 12.806 -5.016 -24.983 1.00 87.94 84 ASP A C 1
ATOM 673 O O . ASP A 1 84 ? 13.778 -5.304 -25.681 1.00 87.94 84 ASP A O 1
ATOM 677 N N . ALA A 1 85 ? 12.025 -3.967 -25.260 1.00 85.81 85 ALA A N 1
ATOM 678 C CA . ALA A 1 85 ? 12.306 -3.057 -26.366 1.00 85.81 85 ALA A CA 1
ATOM 679 C C . ALA A 1 85 ? 13.637 -2.309 -26.174 1.00 85.81 85 ALA A C 1
ATOM 681 O O . ALA A 1 85 ? 14.388 -2.149 -27.134 1.00 85.81 85 ALA A O 1
ATOM 682 N N . LEU A 1 86 ? 13.980 -1.909 -24.940 1.00 82.94 86 LEU A N 1
ATOM 683 C CA . LEU A 1 86 ? 15.269 -1.265 -24.653 1.00 82.94 86 LEU A CA 1
ATOM 684 C C . LEU A 1 86 ? 16.447 -2.154 -25.046 1.00 82.94 86 LEU A C 1
ATOM 686 O O . LEU A 1 86 ? 17.387 -1.665 -25.667 1.00 82.94 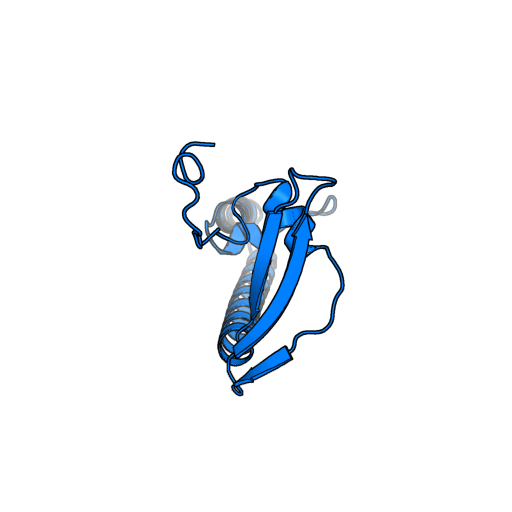86 LEU A O 1
ATOM 690 N N . ARG A 1 87 ? 16.386 -3.456 -24.738 1.00 76.88 87 ARG A N 1
ATOM 691 C CA . ARG A 1 87 ? 17.463 -4.417 -25.046 1.00 76.88 87 ARG A CA 1
ATOM 692 C C . ARG A 1 87 ? 17.810 -4.493 -26.536 1.00 76.88 87 ARG A C 1
ATOM 694 O O . ARG A 1 87 ? 18.894 -4.956 -26.873 1.00 76.88 87 ARG A O 1
ATOM 701 N N . GLN A 1 88 ? 16.908 -4.061 -27.416 1.00 72.62 88 GLN A N 1
ATOM 702 C CA . GLN A 1 88 ? 17.082 -4.098 -28.869 1.00 72.62 88 GLN A CA 1
ATOM 703 C C . GLN A 1 88 ? 17.700 -2.810 -29.446 1.00 72.62 88 GLN A C 1
ATOM 705 O O . GLN A 1 88 ? 17.918 -2.728 -30.654 1.00 72.62 88 GLN A O 1
ATOM 710 N N . GLU A 1 89 ? 17.990 -1.799 -28.620 1.00 70.44 89 GLU A N 1
ATOM 711 C CA . GLU A 1 89 ? 18.452 -0.480 -29.068 1.00 70.44 89 GLU A CA 1
ATOM 712 C C . GLU A 1 89 ? 19.949 -0.218 -28.833 1.00 70.44 89 GLU A C 1
ATOM 714 O O . GLU A 1 89 ? 20.596 -0.818 -27.979 1.00 70.44 89 GLU A O 1
ATOM 719 N N . ALA A 1 90 ? 20.506 0.736 -29.590 1.00 64.25 90 ALA A N 1
ATOM 720 C CA . ALA A 1 90 ? 21.891 1.181 -29.445 1.00 64.25 90 ALA A CA 1
ATOM 721 C C . ALA A 1 90 ? 22.148 1.891 -28.096 1.00 64.25 90 ALA A C 1
ATOM 723 O O . ALA A 1 90 ? 21.274 2.573 -27.555 1.00 64.25 90 ALA A O 1
ATOM 724 N N . ASN A 1 91 ? 23.384 1.792 -27.592 1.00 68.81 91 ASN A N 1
ATOM 725 C CA . ASN A 1 91 ? 23.783 2.164 -26.224 1.00 68.81 91 ASN A CA 1
ATOM 726 C C . ASN A 1 91 ? 23.345 3.571 -25.743 1.00 68.81 91 ASN A C 1
ATOM 728 O O . ASN A 1 91 ? 22.921 3.712 -24.594 1.00 68.81 91 ASN A O 1
ATOM 732 N N . GLU A 1 92 ? 23.402 4.616 -26.578 1.00 65.06 92 GLU A N 1
ATOM 733 C CA . GLU A 1 92 ? 22.968 5.970 -26.170 1.00 65.06 92 GLU A CA 1
ATOM 734 C C . GLU A 1 92 ? 21.441 6.101 -26.036 1.00 65.06 92 GLU A C 1
ATOM 736 O O . GLU A 1 92 ? 20.939 6.695 -25.075 1.00 65.06 92 GLU A O 1
ATOM 741 N N . ALA A 1 93 ? 20.687 5.524 -26.979 1.00 70.12 93 ALA A N 1
ATOM 742 C CA . ALA A 1 93 ? 19.224 5.521 -26.948 1.00 70.12 93 ALA A CA 1
ATOM 743 C C . ALA A 1 93 ? 18.701 4.675 -25.776 1.00 70.12 93 ALA A C 1
ATOM 745 O O . ALA A 1 93 ? 17.778 5.099 -25.069 1.00 70.12 93 ALA A O 1
ATOM 746 N N . HIS A 1 94 ? 19.374 3.551 -25.510 1.00 73.81 94 HIS A N 1
ATOM 747 C CA . HIS A 1 94 ? 19.145 2.690 -24.356 1.00 73.81 94 HIS A CA 1
ATOM 748 C C . HIS A 1 94 ? 19.255 3.469 -23.035 1.00 73.81 94 HIS A C 1
ATOM 750 O O . HIS A 1 94 ? 18.317 3.466 -22.236 1.00 73.81 94 HIS A O 1
ATOM 756 N N . HIS A 1 95 ? 20.349 4.213 -22.820 1.00 76.50 95 HIS A N 1
ATOM 757 C CA . HIS A 1 95 ? 20.558 4.966 -21.577 1.00 76.50 95 HIS A CA 1
ATOM 758 C C . HIS A 1 95 ? 19.466 6.025 -21.345 1.00 76.50 95 HIS A C 1
ATOM 760 O O . HIS A 1 95 ? 18.894 6.113 -20.256 1.00 76.50 95 HIS A O 1
ATOM 766 N N . LYS A 1 96 ? 19.110 6.805 -22.377 1.00 81.00 96 LYS A N 1
ATOM 767 C CA . LYS A 1 96 ? 18.096 7.866 -22.253 1.00 81.00 96 LYS A CA 1
ATOM 768 C C . LYS A 1 96 ? 16.712 7.309 -21.913 1.00 81.00 96 LYS A C 1
ATOM 770 O O . LYS A 1 96 ? 16.029 7.850 -21.039 1.00 81.00 96 LYS A O 1
ATOM 775 N N . LYS A 1 97 ? 16.289 6.237 -22.584 1.00 82.81 97 LYS A N 1
ATOM 776 C CA . LYS A 1 97 ? 14.974 5.633 -22.343 1.00 82.81 97 LYS A CA 1
ATOM 777 C C . LYS A 1 97 ? 14.920 4.868 -21.015 1.00 82.81 97 LYS A C 1
ATOM 779 O O . LYS A 1 97 ? 13.911 4.9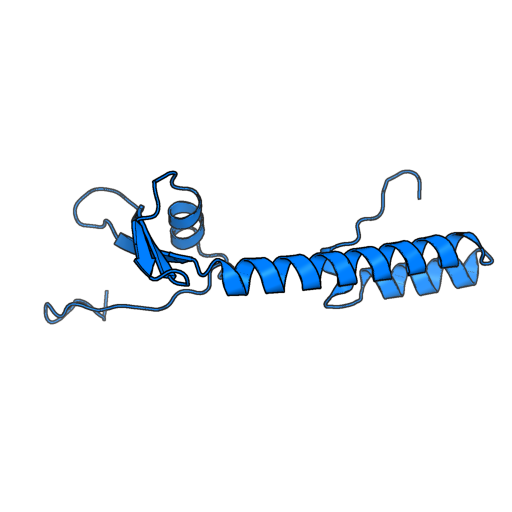65 -20.320 1.00 82.81 97 LYS A O 1
ATOM 784 N N . ALA A 1 98 ? 16.010 4.222 -20.597 1.00 85.19 98 ALA A N 1
ATOM 785 C CA . ALA A 1 98 ? 16.119 3.622 -19.265 1.00 85.19 98 ALA A CA 1
ATOM 786 C C . ALA A 1 98 ? 15.992 4.676 -18.146 1.00 85.19 98 ALA A C 1
ATOM 788 O O . ALA A 1 98 ? 15.248 4.479 -17.179 1.00 85.19 98 ALA A O 1
ATOM 789 N N . CYS A 1 99 ? 16.646 5.837 -18.293 1.00 85.56 99 CYS A N 1
ATOM 790 C CA . CYS A 1 99 ? 16.476 6.962 -17.369 1.00 85.56 99 CYS A CA 1
ATOM 791 C C . CYS A 1 99 ? 15.023 7.463 -17.329 1.00 85.56 99 CYS A C 1
ATOM 793 O O . CYS A 1 99 ? 14.493 7.696 -16.242 1.00 85.56 99 CYS A O 1
ATOM 795 N N . ALA A 1 100 ? 14.366 7.596 -18.487 1.00 88.19 100 ALA A N 1
ATOM 796 C CA . ALA A 1 100 ? 12.973 8.038 -18.567 1.00 88.19 100 ALA A CA 1
ATOM 797 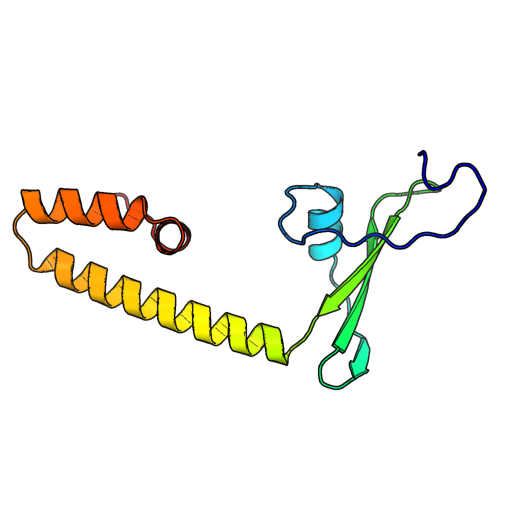C C . ALA A 1 100 ? 12.006 7.055 -17.883 1.00 88.19 100 ALA A C 1
ATOM 799 O O . ALA A 1 100 ? 11.134 7.480 -17.125 1.00 88.19 100 ALA A O 1
ATOM 800 N N . LEU A 1 101 ? 12.199 5.747 -18.085 1.00 88.88 101 LEU A N 1
ATOM 801 C CA . LEU A 1 101 ? 11.390 4.702 -17.456 1.00 88.88 101 LEU A CA 1
ATOM 802 C C . LEU A 1 101 ? 11.502 4.743 -15.923 1.00 88.88 101 LEU A C 1
ATOM 804 O O . LEU A 1 101 ? 10.494 4.669 -15.219 1.00 88.88 101 LEU A O 1
ATOM 808 N N . ARG A 1 102 ? 12.718 4.942 -15.401 1.00 89.44 102 ARG A N 1
ATOM 809 C CA . ARG A 1 102 ? 12.967 5.097 -13.959 1.00 89.44 102 ARG A CA 1
ATOM 810 C C . ARG A 1 102 ? 12.394 6.391 -13.381 1.00 89.44 102 ARG A C 1
ATOM 812 O O . ARG A 1 102 ? 11.924 6.389 -12.248 1.00 89.44 102 ARG A O 1
ATOM 819 N N . ALA A 1 103 ? 12.452 7.492 -14.128 1.00 90.25 103 ALA A N 1
ATOM 820 C CA . ALA A 1 103 ? 11.943 8.791 -13.687 1.00 90.25 103 ALA A CA 1
ATOM 821 C C . ALA A 1 103 ? 10.410 8.908 -13.788 1.00 90.25 103 ALA A C 1
ATOM 823 O O . ALA A 1 103 ? 9.826 9.863 -13.275 1.00 90.25 103 ALA A O 1
ATOM 824 N N . HIS A 1 104 ? 9.742 7.954 -14.441 1.00 92.69 104 HIS A N 1
ATOM 825 C CA . HIS A 1 104 ? 8.304 8.008 -14.653 1.00 92.69 104 HIS A CA 1
ATOM 826 C C . HIS A 1 104 ? 7.530 7.913 -13.314 1.00 92.69 104 HIS A C 1
ATOM 828 O O . HIS A 1 104 ? 7.720 6.946 -12.572 1.00 92.69 104 HIS A O 1
ATOM 834 N N . PRO A 1 105 ? 6.575 8.822 -13.014 1.00 88.62 105 PRO A N 1
ATOM 835 C CA . PRO A 1 105 ? 5.862 8.868 -11.724 1.00 88.62 105 PRO A CA 1
ATOM 836 C C . PRO A 1 105 ? 5.141 7.568 -11.330 1.00 88.62 105 PRO A C 1
ATOM 838 O O . PRO A 1 105 ? 5.052 7.219 -10.150 1.00 88.62 105 PRO A O 1
ATOM 841 N N . THR A 1 106 ? 4.602 6.863 -12.328 1.00 88.56 106 THR A N 1
ATOM 842 C CA . THR A 1 106 ? 3.953 5.553 -12.164 1.00 88.56 106 THR A CA 1
ATOM 843 C C . THR A 1 106 ? 4.949 4.395 -12.244 1.00 88.56 106 THR A C 1
ATOM 845 O O . THR A 1 106 ? 5.052 3.637 -11.285 1.00 88.56 106 THR A O 1
ATOM 848 N N . TYR A 1 107 ? 5.684 4.251 -13.355 1.00 91.19 107 TYR A N 1
ATOM 849 C CA . TYR A 1 107 ? 6.547 3.091 -13.607 1.00 91.19 107 TYR A CA 1
ATOM 850 C C . TYR A 1 107 ? 7.800 3.039 -12.737 1.00 91.19 107 TYR A C 1
ATOM 852 O O . TYR A 1 107 ? 8.181 1.954 -12.312 1.00 91.19 107 TYR A O 1
ATOM 860 N N . GLY A 1 108 ? 8.383 4.182 -12.369 1.00 89.06 108 GLY A N 1
ATOM 861 C CA . GLY A 1 108 ? 9.571 4.235 -11.515 1.00 89.06 108 GLY A CA 1
ATOM 862 C C . GLY A 1 108 ? 9.384 3.553 -10.155 1.00 89.06 108 GLY A C 1
ATOM 863 O O . GLY A 1 108 ? 10.345 3.068 -9.572 1.00 89.06 108 GLY A O 1
ATOM 864 N N . LYS A 1 109 ? 8.139 3.432 -9.669 1.00 89.50 109 LYS A N 1
ATOM 865 C CA . LYS A 1 109 ? 7.805 2.696 -8.435 1.00 89.50 109 LYS A CA 1
ATOM 866 C C . LYS A 1 109 ? 7.934 1.174 -8.572 1.00 89.50 109 LYS A C 1
ATOM 868 O O . LYS A 1 109 ? 8.026 0.489 -7.559 1.00 89.50 109 LYS A O 1
ATOM 873 N N . TYR A 1 110 ? 7.902 0.663 -9.800 1.00 90.00 110 TYR A N 1
ATOM 874 C CA . TYR A 1 110 ? 7.946 -0.762 -10.137 1.00 90.00 110 TYR A CA 1
ATOM 875 C C . TYR A 1 110 ? 9.277 -1.179 -10.779 1.00 90.00 110 TYR A C 1
ATOM 877 O O . TYR A 1 110 ? 9.500 -2.365 -10.991 1.00 90.00 110 TYR A O 1
ATOM 885 N N . VAL A 1 111 ? 10.165 -0.229 -11.087 1.00 91.12 111 VAL A N 1
ATOM 886 C CA . VAL A 1 111 ? 11.423 -0.481 -11.799 1.00 91.12 111 VAL A CA 1
ATOM 887 C C . VAL A 1 111 ? 12.606 -0.251 -10.869 1.00 91.12 111 VAL A C 1
ATOM 889 O O . VAL A 1 111 ? 12.723 0.797 -10.236 1.00 91.12 111 VAL A O 1
ATOM 892 N N . ARG A 1 112 ? 13.532 -1.214 -10.826 1.00 88.75 112 ARG A N 1
ATOM 893 C CA . ARG A 1 112 ? 14.815 -1.089 -10.128 1.00 88.75 112 ARG A CA 1
ATOM 894 C C . ARG A 1 112 ? 15.941 -1.533 -11.048 1.00 88.75 112 ARG A C 1
ATOM 896 O O . ARG A 1 112 ? 15.873 -2.616 -11.611 1.00 88.75 112 ARG A O 1
ATOM 903 N N . GLN A 1 113 ? 16.991 -0.726 -11.138 1.00 85.38 113 GLN A N 1
ATOM 904 C CA . GLN A 1 113 ? 18.217 -1.131 -11.818 1.00 85.38 113 GLN A CA 1
ATOM 905 C C . GLN A 1 113 ? 19.039 -2.057 -10.928 1.00 85.38 113 GLN A C 1
ATOM 907 O O . GLN A 1 113 ? 19.166 -1.823 -9.719 1.00 85.38 113 GLN A O 1
ATOM 912 N N . LEU A 1 114 ? 19.574 -3.108 -11.528 1.00 84.75 114 LEU A N 1
ATOM 913 C CA . LEU A 1 114 ? 20.439 -4.061 -10.858 1.00 84.75 114 LEU A CA 1
ATOM 914 C C . LEU A 1 114 ? 21.914 -3.707 -11.108 1.00 84.75 114 L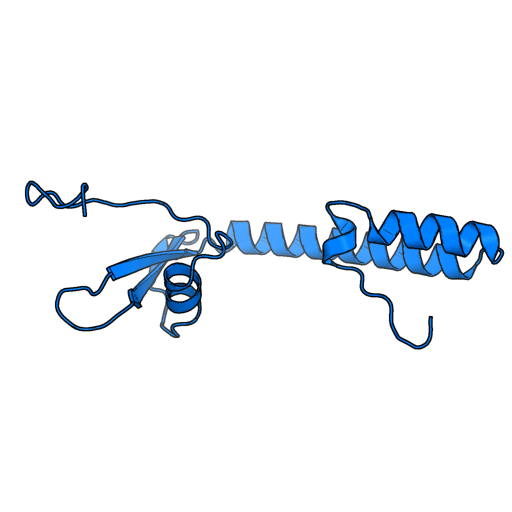EU A C 1
ATOM 916 O O . LEU A 1 114 ? 22.234 -2.777 -11.843 1.00 84.75 114 LEU A O 1
ATOM 920 N N . LYS A 1 115 ? 22.830 -4.381 -10.406 1.00 77.44 115 LYS A N 1
ATOM 921 C CA . LYS A 1 115 ? 24.274 -4.083 -10.505 1.00 77.44 115 LYS A CA 1
ATOM 922 C C . LYS A 1 115 ? 24.874 -4.516 -11.846 1.00 77.44 115 LYS A C 1
ATOM 924 O O . LYS A 1 115 ? 25.932 -4.028 -12.218 1.00 77.44 115 LYS A O 1
ATOM 929 N N . ASP A 1 116 ? 24.212 -5.450 -12.509 1.00 73.69 116 ASP A N 1
ATOM 930 C CA . ASP A 1 116 ? 24.547 -6.057 -13.792 1.00 73.69 116 ASP A CA 1
ATOM 931 C C . ASP A 1 116 ? 24.032 -5.267 -15.006 1.00 73.69 116 ASP A C 1
ATOM 933 O O . ASP A 1 116 ? 24.380 -5.623 -16.130 1.00 73.69 116 ASP A O 1
ATOM 937 N N . GLY A 1 117 ? 23.301 -4.165 -14.797 1.00 58.59 117 GLY A N 1
ATOM 938 C CA . GLY A 1 117 ? 22.835 -3.284 -15.875 1.00 58.59 117 GLY A CA 1
ATOM 939 C C . GLY A 1 117 ? 21.354 -2.997 -15.805 1.00 58.59 117 GLY A C 1
ATOM 940 O O . GLY A 1 117 ? 20.558 -3.955 -15.870 1.00 58.59 117 GLY A O 1
#